Protein AF-A0A822AT21-F1 (afdb_monomer)

Radius of gyration: 22.71 Å; Cα contacts (8 Å, |Δi|>4): 54; chains: 1; bounding box: 47×57×49 Å

Nearest PDB structures (foldseek):
  4yrp-assembly1_B-2  TM=8.576E-01  e=8.631E-05  Trypanosoma cruzi strain CL Brener
  4ypf-assembly1_A-2  TM=8.521E-01  e=9.229E-05  Trypanosoma cruzi strain CL Brener
  4yrk-assembly1_A  TM=8.573E-01  e=1.206E-04  Trypanosoma cruzi strain CL Brener
  4yrl-assembly1_A-2  TM=8.551E-01  e=2.882E-04  Trypanosoma cruzi strain CL Brener
  4e51-assembly1_A  TM=8.775E-01  e=6.884E-04  Burkholderia thailandensis E264

Mean predicted aligned error: 14.07 Å

Sequence (141 aa):
LNTCLYYPKVFYRTRSRQIDDTLTKLLSSKQEESNRQSIHKNEHVTIHDKILKIPRGTRDYHPSQMKIREEVFRTIIDCFKQHGADTIDTPVFELTTLLREKYGEDAKLIYELQDRVDDDDNNEKLALRYDLTVPFARYIS

Organism: NCBI:txid392032

Structure (mmCIF, N/CA/C/O backbone):
data_AF-A0A822AT21-F1
#
_entry.id   AF-A0A822AT21-F1
#
loop_
_atom_site.group_PDB
_atom_site.id
_atom_site.type_symbol
_atom_site.label_atom_id
_atom_site.label_alt_id
_atom_site.label_comp_id
_atom_site.label_asym_id
_atom_site.label_entity_id
_atom_site.label_seq_id
_atom_site.pdbx_PDB_ins_code
_atom_site.Cartn_x
_atom_site.Cartn_y
_atom_site.Cartn_z
_atom_site.occupancy
_atom_site.B_iso_or_equiv
_atom_site.auth_seq_id
_atom_site.auth_comp_id
_atom_site.auth_asym_id
_atom_site.auth_atom_id
_atom_site.pdbx_PDB_model_num
ATOM 1 N N . LEU A 1 1 ? -18.006 15.522 1.326 1.00 32.22 1 LEU A N 1
ATOM 2 C CA . LEU A 1 1 ? -17.498 15.187 -0.025 1.00 32.22 1 LEU A CA 1
ATOM 3 C C . LEU A 1 1 ? -16.863 13.803 0.056 1.00 32.22 1 LEU A C 1
ATOM 5 O O . LEU A 1 1 ? -16.239 13.502 1.062 1.00 32.22 1 LEU A O 1
ATOM 9 N N . ASN A 1 2 ? -17.188 12.944 -0.907 1.00 31.45 2 ASN A N 1
ATOM 10 C CA . ASN A 1 2 ? -17.150 11.481 -0.818 1.00 31.45 2 ASN A CA 1
ATOM 11 C C . ASN A 1 2 ? -15.776 10.878 -0.483 1.00 31.45 2 ASN A C 1
ATOM 13 O O . ASN A 1 2 ? -14.774 11.184 -1.121 1.00 31.45 2 ASN A O 1
ATOM 17 N N . THR A 1 3 ? -15.773 9.951 0.476 1.00 34.34 3 THR A N 1
ATOM 18 C CA . THR A 1 3 ? -14.664 9.057 0.815 1.00 34.34 3 THR A CA 1
ATOM 19 C C . THR A 1 3 ? -14.393 8.087 -0.336 1.00 34.34 3 THR A C 1
ATOM 21 O O . THR A 1 3 ? -15.172 7.168 -0.584 1.00 34.34 3 THR A O 1
ATOM 24 N N . CYS A 1 4 ? -13.272 8.264 -1.034 1.00 34.19 4 CYS A N 1
ATOM 25 C CA . CYS A 1 4 ? -12.809 7.332 -2.058 1.00 34.19 4 CYS A CA 1
ATOM 26 C C . CYS A 1 4 ? -11.747 6.399 -1.461 1.00 34.19 4 CYS A C 1
ATOM 28 O O . CYS A 1 4 ? -10.552 6.577 -1.657 1.00 34.19 4 CYS A O 1
ATOM 30 N N . LEU A 1 5 ? -12.188 5.385 -0.712 1.00 36.53 5 LEU A N 1
ATOM 31 C CA . LEU A 1 5 ? -11.418 4.145 -0.615 1.00 36.53 5 LEU A CA 1
ATOM 32 C C . LEU A 1 5 ? -11.656 3.406 -1.935 1.00 36.53 5 LEU A C 1
ATOM 34 O O . LEU A 1 5 ? -12.568 2.581 -2.020 1.00 36.53 5 LEU A O 1
ATOM 38 N N . TYR A 1 6 ? -10.896 3.734 -2.982 1.00 39.84 6 TYR A N 1
ATOM 39 C CA . TYR A 1 6 ? -10.968 3.000 -4.244 1.00 39.84 6 TYR A CA 1
ATOM 40 C C . TYR A 1 6 ? -10.233 1.663 -4.097 1.00 39.84 6 TYR A C 1
ATOM 42 O O . TYR A 1 6 ? -9.178 1.420 -4.670 1.00 39.84 6 TYR A O 1
ATOM 50 N N . TYR A 1 7 ? -10.809 0.759 -3.306 1.00 41.62 7 TYR A N 1
ATOM 51 C CA . TYR A 1 7 ? -10.636 -0.655 -3.586 1.00 41.62 7 TYR A CA 1
ATOM 52 C C . TYR A 1 7 ? -11.459 -0.917 -4.845 1.00 41.62 7 TYR A C 1
ATOM 54 O O . TYR A 1 7 ? -12.675 -0.706 -4.784 1.00 41.62 7 TYR A O 1
ATOM 62 N N . PRO A 1 8 ? -10.877 -1.357 -5.975 1.00 41.78 8 PRO A N 1
ATOM 63 C CA . PRO A 1 8 ? -11.678 -1.874 -7.072 1.00 41.78 8 PRO A CA 1
ATOM 64 C C . PRO A 1 8 ? -12.430 -3.099 -6.541 1.00 41.78 8 PRO A C 1
ATOM 66 O O . PRO A 1 8 ? -11.917 -4.217 -6.507 1.00 41.78 8 PRO A O 1
ATOM 69 N N . LYS A 1 9 ? -13.646 -2.882 -6.031 1.00 44.50 9 LYS A N 1
ATOM 70 C CA . LYS A 1 9 ? -14.525 -3.952 -5.587 1.00 44.50 9 LYS A CA 1
ATOM 71 C C . LYS A 1 9 ? -15.046 -4.610 -6.851 1.00 44.50 9 LYS A C 1
ATOM 73 O O . LYS A 1 9 ? -16.014 -4.146 -7.450 1.00 44.50 9 LYS A O 1
ATOM 78 N N . VAL A 1 10 ? -14.392 -5.688 -7.269 1.00 49.38 10 VAL A N 1
ATOM 79 C CA . VAL A 1 10 ? -14.954 -6.592 -8.269 1.00 49.38 10 VAL A CA 1
ATOM 80 C C . VAL A 1 10 ? -16.131 -7.303 -7.604 1.00 49.38 10 VAL A C 1
ATOM 82 O O . VAL A 1 10 ? -15.995 -8.368 -7.006 1.00 49.38 10 VAL A O 1
ATOM 85 N N . PHE A 1 11 ? -17.300 -6.668 -7.648 1.00 48.56 11 PHE A N 1
ATOM 86 C CA . PHE A 1 11 ? -18.555 -7.286 -7.255 1.00 48.56 11 PHE A CA 1
ATOM 87 C C . PHE A 1 11 ? -18.979 -8.241 -8.364 1.00 48.56 11 PHE A C 1
ATOM 89 O O . PHE A 1 11 ? -19.682 -7.865 -9.300 1.00 48.56 11 PHE A O 1
ATOM 96 N N . TYR A 1 12 ? -18.558 -9.496 -8.267 1.00 52.56 12 TYR A N 1
ATOM 97 C CA . TYR A 1 12 ? -19.210 -10.551 -9.023 1.00 52.56 12 TYR A CA 1
ATOM 98 C C . TYR A 1 12 ? -20.457 -10.982 -8.248 1.00 52.56 12 TYR A C 1
ATOM 100 O O . TYR A 1 12 ? -20.399 -11.351 -7.075 1.00 52.56 12 TYR A O 1
ATOM 108 N N . ARG A 1 13 ? -21.622 -10.919 -8.898 1.00 44.81 13 ARG A N 1
ATOM 109 C CA . ARG A 1 13 ? -22.820 -11.605 -8.404 1.00 44.81 13 ARG A CA 1
ATOM 110 C C . ARG A 1 13 ? -22.474 -13.088 -8.304 1.00 44.81 13 ARG A C 1
ATOM 112 O O . ARG A 1 13 ? -21.920 -13.643 -9.253 1.00 44.81 13 ARG A O 1
ATOM 119 N N . THR A 1 14 ? -22.787 -13.731 -7.182 1.00 45.06 14 THR A N 1
ATOM 120 C CA . THR A 1 14 ? -22.656 -15.183 -7.033 1.00 45.06 14 THR A CA 1
ATOM 121 C C . THR A 1 14 ? -23.379 -15.859 -8.207 1.00 45.06 14 THR A C 1
ATOM 123 O O . THR A 1 14 ? -24.598 -15.759 -8.316 1.00 45.06 14 THR A O 1
ATOM 126 N N . ARG A 1 15 ? -22.575 -16.421 -9.123 1.00 46.75 15 ARG A N 1
ATOM 127 C CA . ARG A 1 15 ? -22.867 -17.246 -10.312 1.00 46.75 15 ARG A CA 1
ATOM 128 C C . ARG A 1 15 ? -24.282 -17.173 -10.912 1.00 46.75 15 ARG A C 1
ATOM 130 O O . ARG A 1 15 ? -25.228 -17.755 -10.390 1.00 46.75 1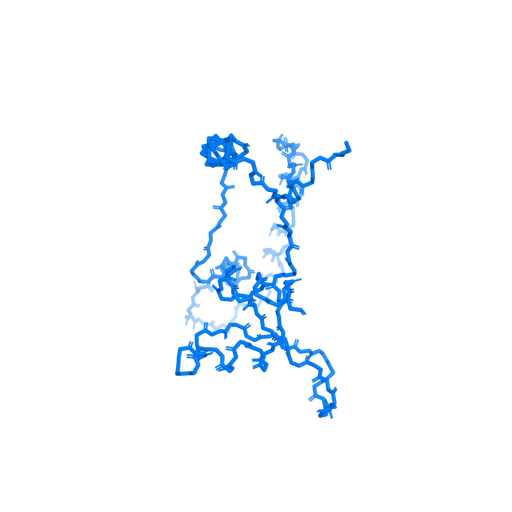5 ARG A O 1
ATOM 137 N N . SER A 1 16 ? -24.389 -16.605 -12.117 1.00 50.50 16 SER A N 1
ATOM 138 C CA . SER A 1 16 ? -25.428 -17.022 -13.073 1.00 50.50 16 SER A CA 1
ATOM 139 C C . SER A 1 16 ? -25.021 -18.372 -13.680 1.00 50.50 16 SER A C 1
ATOM 141 O O . SER A 1 16 ? -23.903 -18.473 -14.186 1.00 50.50 16 SER A O 1
ATOM 143 N N . ARG A 1 17 ? -25.911 -19.382 -13.665 1.00 54.78 17 ARG A N 1
ATOM 144 C CA . ARG A 1 17 ? -25.695 -20.725 -14.268 1.00 54.78 17 ARG A CA 1
ATOM 145 C C . ARG A 1 17 ? -25.127 -20.660 -15.693 1.00 54.78 17 ARG A C 1
ATOM 147 O O . ARG A 1 17 ? -24.295 -21.472 -16.067 1.00 54.78 17 ARG A O 1
ATOM 154 N N . GLN A 1 18 ? -25.507 -19.627 -16.442 1.00 55.78 18 GLN A N 1
ATOM 155 C CA . GLN A 1 18 ? -25.061 -19.399 -17.816 1.00 55.78 18 GLN A CA 1
ATOM 156 C C . GLN A 1 18 ? -23.543 -19.244 -17.978 1.00 55.78 18 GLN A C 1
ATOM 158 O O . GLN A 1 18 ? -23.028 -19.606 -19.034 1.00 55.78 18 GLN A O 1
ATOM 163 N N . ILE A 1 19 ? -22.830 -18.713 -16.973 1.00 59.25 19 ILE A N 1
ATOM 164 C CA . ILE A 1 19 ? -21.369 -18.515 -17.036 1.00 59.25 19 ILE A CA 1
ATOM 165 C C . ILE A 1 19 ? -20.641 -19.849 -16.860 1.00 59.25 19 ILE A C 1
ATOM 167 O O . ILE A 1 19 ? -19.652 -20.098 -17.545 1.00 59.25 19 ILE A O 1
ATOM 171 N N . ASP A 1 20 ? -21.153 -20.722 -15.988 1.00 57.78 20 ASP A N 1
ATOM 172 C CA . ASP A 1 20 ? -20.607 -22.069 -15.824 1.00 57.78 20 ASP A CA 1
ATOM 173 C C . ASP A 1 20 ? -20.810 -22.872 -17.117 1.00 57.78 20 ASP A C 1
ATOM 175 O O . ASP A 1 20 ? -19.855 -23.453 -17.615 1.00 57.78 20 ASP A O 1
ATOM 179 N N . ASP A 1 21 ? -21.983 -22.778 -17.753 1.00 59.28 21 ASP A N 1
ATOM 180 C CA . ASP A 1 21 ? -22.257 -23.464 -19.024 1.00 59.28 21 ASP A CA 1
ATOM 181 C C . ASP A 1 21 ? -21.380 -22.959 -20.183 1.00 59.28 21 ASP A C 1
ATOM 183 O O . ASP A 1 21 ? -20.956 -23.743 -21.035 1.00 59.28 21 ASP A O 1
ATOM 187 N N . THR A 1 22 ? -21.079 -21.653 -20.231 1.00 64.88 22 THR A N 1
ATOM 188 C CA . THR A 1 22 ? -20.174 -21.088 -21.250 1.00 64.88 22 THR A CA 1
ATOM 189 C C . THR A 1 22 ? -18.718 -21.436 -20.981 1.00 64.88 22 THR A C 1
ATOM 191 O O . THR A 1 22 ? -18.015 -21.788 -21.924 1.00 64.88 22 THR A O 1
ATOM 194 N N . LEU A 1 23 ? -18.263 -21.401 -19.725 1.00 64.75 23 LEU A N 1
ATOM 195 C CA . LEU A 1 23 ? -16.922 -21.861 -19.356 1.00 64.75 23 LEU A CA 1
ATOM 196 C C . LEU A 1 23 ? -16.756 -23.351 -19.653 1.00 64.75 23 LEU A C 1
ATOM 198 O O . LEU A 1 23 ? -15.753 -23.736 -20.247 1.00 64.75 23 LEU A O 1
ATOM 202 N N . THR A 1 24 ? -17.751 -24.178 -19.329 1.00 68.12 24 THR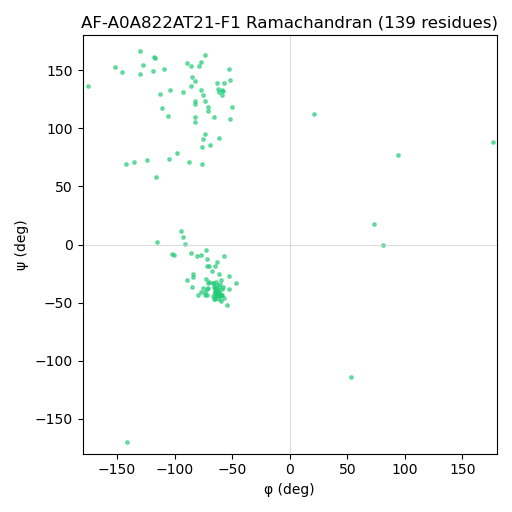 A N 1
ATOM 203 C CA . THR A 1 24 ? -17.753 -25.604 -19.664 1.00 68.12 24 THR A CA 1
ATOM 204 C C . THR A 1 24 ? -17.717 -25.808 -21.178 1.00 68.12 24 THR A C 1
ATOM 206 O O . THR A 1 24 ? -16.882 -26.571 -21.649 1.00 68.12 24 THR A O 1
ATOM 209 N N . LYS A 1 25 ? -18.510 -25.065 -21.965 1.00 75.19 25 LYS A N 1
ATOM 210 C CA . LYS A 1 25 ? -18.452 -25.118 -23.439 1.00 75.19 25 LYS A CA 1
ATOM 211 C C . LYS A 1 25 ? -17.092 -24.711 -24.008 1.00 75.19 25 LYS A C 1
ATOM 213 O O . LYS A 1 25 ? -16.606 -25.378 -24.915 1.00 75.19 25 LYS A O 1
ATOM 218 N N . LEU A 1 26 ? -16.484 -23.647 -23.481 1.00 69.00 26 LEU A N 1
ATOM 219 C CA . LEU A 1 26 ? -15.175 -23.147 -23.920 1.00 69.00 26 LEU A CA 1
ATOM 220 C C . LEU A 1 26 ? -14.028 -24.094 -23.535 1.00 69.00 26 LEU A C 1
ATOM 222 O O . LEU A 1 26 ? -13.035 -24.192 -24.255 1.00 69.00 26 LEU A O 1
ATOM 226 N N . LEU A 1 27 ? -14.154 -24.794 -22.405 1.00 69.88 27 LEU A N 1
ATOM 227 C CA . LEU A 1 27 ? -13.215 -25.834 -21.986 1.00 69.88 27 LEU A CA 1
ATOM 228 C C . LEU A 1 27 ? -13.362 -27.089 -22.858 1.00 69.88 27 LEU A C 1
ATOM 230 O O . LEU A 1 27 ? -12.353 -27.615 -23.324 1.00 69.88 27 LEU A O 1
ATOM 234 N N . SER A 1 28 ? -14.596 -27.513 -23.156 1.00 69.25 28 SER A N 1
ATOM 235 C CA . SER A 1 28 ? -14.867 -28.653 -24.041 1.00 69.25 28 SER A CA 1
ATOM 236 C C . SER A 1 28 ? -14.406 -28.404 -25.481 1.00 69.25 28 SER A C 1
ATOM 238 O O . SER A 1 28 ? -13.783 -29.281 -26.072 1.00 69.25 28 SER A O 1
ATOM 240 N N . SER A 1 29 ? -14.609 -27.199 -26.031 1.00 64.50 29 SER A N 1
ATOM 241 C CA . SER A 1 29 ? -14.152 -26.866 -27.390 1.00 64.50 29 SER A CA 1
ATOM 242 C C . SER A 1 29 ? -12.623 -26.835 -27.515 1.00 64.50 29 SER A C 1
ATOM 244 O O . SER A 1 29 ? -12.079 -27.220 -28.546 1.00 64.50 29 SER A O 1
ATOM 246 N N . LYS A 1 30 ? -11.905 -26.438 -26.454 1.00 64.88 30 LYS A N 1
ATOM 247 C CA . LYS A 1 30 ? -10.430 -26.490 -26.415 1.00 64.88 30 LYS A CA 1
ATOM 248 C C . LYS A 1 30 ? -9.885 -27.915 -26.277 1.00 64.88 30 LYS A C 1
ATOM 250 O O . LYS A 1 30 ? -8.800 -28.209 -26.778 1.00 64.88 30 LYS A O 1
ATOM 255 N N . GLN A 1 31 ? -10.634 -28.806 -25.626 1.00 58.16 31 GLN A N 1
ATOM 256 C CA . GLN A 1 31 ? -10.282 -30.222 -25.486 1.00 58.16 31 GLN A CA 1
ATOM 257 C C . GLN A 1 31 ? -10.292 -30.956 -26.838 1.00 58.16 31 GLN A C 1
ATOM 259 O O . GLN A 1 31 ? -9.424 -31.790 -27.093 1.00 58.16 31 GLN A O 1
ATOM 264 N N . GLU A 1 32 ? -11.221 -30.602 -27.730 1.00 55.38 32 GLU A N 1
ATOM 265 C CA . GLU A 1 32 ? -11.299 -31.161 -29.087 1.00 55.38 32 GLU A CA 1
ATOM 266 C C . GLU A 1 32 ? -10.158 -30.677 -29.999 1.00 55.38 32 GLU A C 1
ATOM 268 O O . GLU A 1 32 ? -9.658 -31.442 -30.826 1.00 55.38 32 GLU A O 1
ATOM 273 N N . GLU A 1 33 ? -9.687 -29.438 -29.825 1.00 54.69 33 GLU A N 1
ATOM 274 C CA . GLU A 1 33 ? -8.527 -28.909 -30.556 1.00 54.69 33 GLU A CA 1
ATOM 275 C C . GLU A 1 33 ? -7.205 -29.527 -30.086 1.00 54.69 33 GLU A C 1
ATOM 277 O O . GLU A 1 33 ? -6.354 -29.858 -30.914 1.00 54.69 33 GLU A O 1
ATOM 282 N N . SER A 1 34 ? -7.058 -29.766 -28.778 1.00 42.25 34 SER A N 1
ATOM 283 C CA . SER A 1 34 ? -5.858 -30.390 -28.205 1.00 42.25 34 SER A CA 1
ATOM 284 C C . SER A 1 34 ? -5.681 -31.858 -28.618 1.00 42.25 34 SER A C 1
ATOM 286 O O . SER A 1 34 ? -4.559 -32.363 -28.603 1.00 42.25 34 SER A O 1
ATOM 288 N N . ASN A 1 35 ? -6.753 -32.552 -29.016 1.00 47.59 35 ASN A N 1
ATOM 289 C CA . ASN A 1 35 ? -6.703 -33.969 -29.395 1.00 47.59 35 ASN A CA 1
ATOM 290 C C . ASN A 1 35 ? -6.113 -34.231 -30.795 1.00 47.59 35 ASN A C 1
ATOM 292 O O . ASN A 1 35 ? -5.850 -35.384 -31.134 1.00 47.59 35 ASN A O 1
ATOM 296 N N . ARG A 1 36 ? -5.872 -33.191 -31.612 1.00 47.09 36 ARG A N 1
ATOM 297 C CA . ARG A 1 36 ? -5.261 -33.327 -32.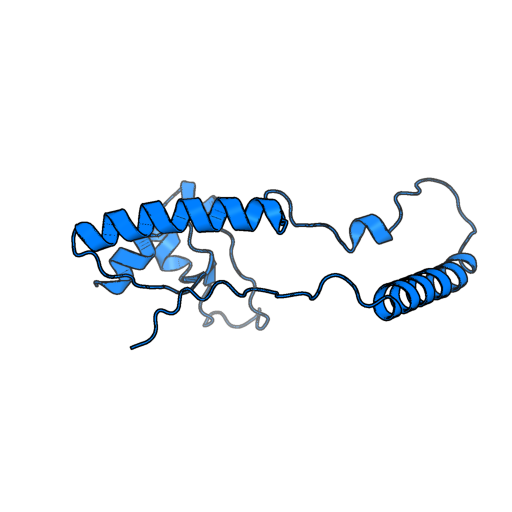952 1.00 47.09 36 ARG A CA 1
ATOM 298 C C . ARG A 1 36 ? -3.727 -33.345 -32.959 1.00 47.09 36 ARG A C 1
ATOM 300 O O . ARG A 1 36 ? -3.139 -33.610 -34.003 1.00 47.09 36 ARG A O 1
ATOM 307 N N . GLN A 1 37 ? -3.068 -33.088 -31.829 1.00 51.22 37 GLN A N 1
ATOM 308 C CA . GLN A 1 37 ? -1.605 -33.011 -31.726 1.00 51.22 37 GLN A CA 1
ATOM 309 C C . GLN A 1 37 ? -1.085 -33.983 -30.664 1.00 51.22 37 GLN A C 1
ATOM 311 O O . GLN A 1 37 ? -0.675 -33.591 -29.577 1.00 51.22 37 GLN A O 1
ATOM 316 N N . SER A 1 38 ? -1.117 -35.280 -30.961 1.00 42.28 38 SER A N 1
ATOM 317 C CA . SER A 1 38 ? -0.681 -36.322 -30.026 1.00 42.28 38 SER A CA 1
ATOM 318 C C . SER A 1 38 ? 0.187 -37.386 -30.703 1.00 42.28 38 SER A C 1
ATOM 320 O O . SER A 1 38 ? -0.218 -38.533 -30.841 1.00 42.28 38 SER A O 1
ATOM 322 N N . ILE A 1 39 ? 1.426 -37.033 -31.081 1.00 45.41 39 ILE A N 1
ATOM 323 C CA . ILE A 1 39 ? 2.498 -38.022 -31.330 1.00 45.41 39 ILE A CA 1
ATOM 324 C C . ILE A 1 39 ? 3.866 -37.507 -30.827 1.00 45.41 39 ILE A C 1
ATOM 326 O O . ILE A 1 39 ? 4.749 -37.219 -31.621 1.00 45.41 39 ILE A O 1
ATOM 330 N N . HIS A 1 40 ? 4.065 -37.395 -29.507 1.00 41.16 40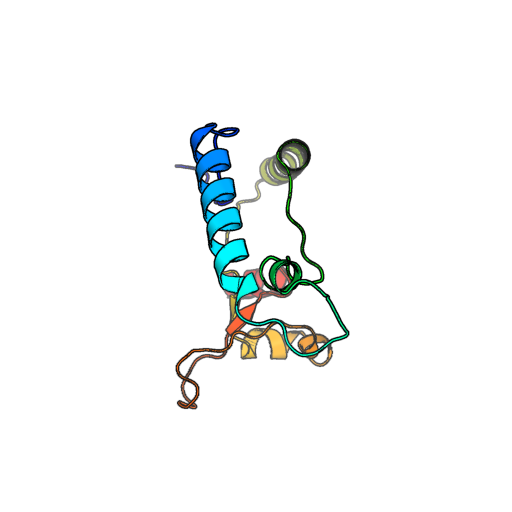 HIS A N 1
ATOM 331 C CA . HIS A 1 40 ? 5.289 -37.832 -28.799 1.00 41.16 40 HIS A CA 1
ATOM 332 C C . HIS A 1 40 ? 5.125 -37.655 -27.280 1.00 41.16 40 HIS A C 1
ATOM 334 O O . HIS A 1 40 ? 4.550 -36.680 -26.808 1.00 41.16 40 HIS A O 1
ATOM 340 N N . LYS A 1 41 ? 5.564 -38.661 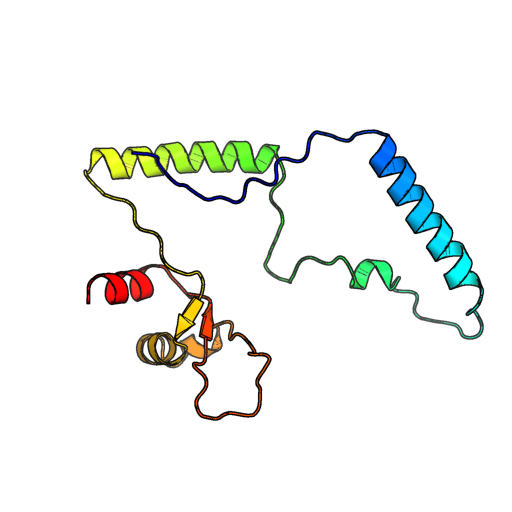-26.521 1.00 43.50 41 LYS A N 1
ATOM 341 C CA . LYS A 1 41 ? 5.292 -38.850 -25.089 1.00 43.50 41 LYS A CA 1
ATOM 342 C C . LYS A 1 41 ? 6.274 -38.091 -24.175 1.00 43.50 41 LYS A C 1
ATOM 344 O O . LYS A 1 41 ? 7.450 -37.991 -24.499 1.00 43.50 41 LYS A O 1
ATOM 349 N N . ASN A 1 42 ? 5.763 -37.785 -22.973 1.00 41.00 42 ASN A N 1
ATOM 350 C CA . ASN A 1 42 ? 6.438 -37.599 -21.672 1.00 41.00 42 ASN A CA 1
ATOM 351 C C . ASN A 1 42 ? 6.857 -36.180 -21.235 1.00 41.00 42 ASN A C 1
ATOM 353 O O . ASN A 1 42 ? 8.033 -35.857 -21.229 1.00 41.00 42 ASN A O 1
ATOM 357 N N . GLU A 1 43 ? 5.871 -35.397 -20.774 1.00 44.12 43 GLU A N 1
ATOM 358 C CA . GLU A 1 43 ? 5.835 -34.661 -19.486 1.00 44.12 43 GLU A CA 1
ATOM 359 C C . GLU A 1 43 ? 4.528 -33.845 -19.455 1.00 44.12 43 GLU A C 1
ATOM 361 O O . GLU A 1 43 ? 4.457 -32.714 -19.930 1.00 44.12 43 GLU A O 1
ATOM 366 N N . HIS A 1 44 ? 3.431 -34.435 -18.970 1.00 45.81 44 HIS A N 1
ATOM 367 C CA . HIS A 1 44 ? 2.121 -33.776 -19.012 1.00 45.81 44 HIS A CA 1
ATOM 368 C C . HIS A 1 44 ? 1.897 -32.896 -17.774 1.00 45.81 44 HIS A C 1
ATOM 370 O O . HIS A 1 44 ? 1.088 -33.213 -16.905 1.00 45.81 44 HIS A O 1
ATOM 376 N N . VAL A 1 45 ? 2.617 -31.774 -17.698 1.00 50.62 45 VAL A N 1
ATOM 377 C CA . VAL A 1 45 ? 2.127 -30.606 -16.956 1.00 50.62 45 VAL A CA 1
ATOM 378 C C . VAL A 1 45 ? 1.185 -29.873 -17.905 1.00 50.62 45 VAL A C 1
ATOM 380 O O . VAL A 1 45 ? 1.622 -29.265 -18.882 1.00 50.62 45 VAL A O 1
ATOM 383 N N . THR A 1 46 ? -0.116 -29.986 -17.656 1.00 48.62 46 THR A N 1
ATOM 384 C CA . THR A 1 46 ? -1.182 -29.362 -18.444 1.00 48.62 46 THR A CA 1
ATOM 385 C C . THR A 1 46 ? -0.895 -27.874 -18.642 1.00 48.62 46 THR A C 1
ATOM 387 O O . THR A 1 46 ? -0.848 -27.107 -17.684 1.00 48.62 46 THR A O 1
ATOM 390 N N . ILE A 1 47 ? -0.731 -27.435 -19.895 1.00 56.75 47 ILE A N 1
ATOM 391 C CA . ILE A 1 47 ? -0.451 -26.033 -20.270 1.00 56.75 47 ILE A CA 1
ATOM 392 C C . ILE A 1 47 ? -1.482 -25.061 -19.655 1.00 56.75 47 ILE A C 1
ATOM 394 O O . ILE A 1 47 ? -1.154 -23.919 -19.338 1.00 56.75 47 ILE A O 1
ATOM 398 N N . HIS A 1 48 ? -2.704 -25.536 -19.393 1.00 53.53 48 HIS A N 1
ATOM 399 C CA . HIS A 1 48 ? -3.758 -24.796 -18.698 1.00 53.53 48 HIS A CA 1
ATOM 400 C C . HIS A 1 48 ? -3.384 -24.336 -17.280 1.00 53.53 48 HIS A C 1
ATOM 402 O O . HIS A 1 48 ? -3.683 -23.193 -16.932 1.00 53.53 48 HIS A O 1
ATOM 408 N N . ASP A 1 49 ? -2.659 -25.148 -16.505 1.00 52.69 49 ASP A N 1
ATOM 409 C CA . ASP A 1 49 ? -2.201 -24.781 -15.153 1.00 52.69 49 ASP A CA 1
ATOM 410 C C . ASP A 1 49 ? -1.107 -23.705 -15.181 1.00 52.69 49 ASP A C 1
ATOM 412 O O . ASP A 1 49 ? -0.849 -23.019 -14.190 1.00 52.69 49 ASP A O 1
ATOM 416 N N . LYS A 1 50 ? -0.456 -23.533 -16.336 1.00 57.91 50 LYS A N 1
ATOM 417 C CA . LYS A 1 50 ? 0.582 -22.523 -16.551 1.00 57.91 50 LYS A CA 1
ATOM 418 C C . LYS A 1 50 ? 0.007 -21.150 -16.918 1.00 57.91 50 LYS A C 1
ATOM 420 O O . LYS A 1 50 ? 0.672 -20.151 -16.666 1.00 57.91 50 LYS A O 1
ATOM 425 N N . ILE A 1 51 ? -1.196 -21.095 -17.498 1.00 72.94 51 ILE A N 1
ATOM 426 C CA . ILE A 1 51 ? -1.780 -19.867 -18.072 1.00 72.94 51 ILE A CA 1
ATOM 427 C C . ILE A 1 51 ? -2.588 -19.063 -17.040 1.00 72.94 51 ILE A C 1
ATOM 429 O O . ILE A 1 51 ? -2.628 -17.839 -17.119 1.00 72.94 51 ILE A O 1
ATOM 433 N N . LEU A 1 52 ? -3.201 -19.719 -16.051 1.00 79.81 52 LEU A N 1
ATOM 434 C CA . LEU A 1 52 ? -4.042 -19.069 -15.036 1.00 79.81 52 LEU A CA 1
ATOM 435 C C . LEU A 1 52 ? -3.438 -19.225 -13.641 1.00 79.81 52 LEU A C 1
ATOM 437 O O . LEU A 1 52 ? -4.047 -19.786 -12.732 1.00 79.81 52 LEU A O 1
ATOM 441 N N . LYS A 1 53 ? -2.202 -18.746 -13.485 1.00 87.00 53 LYS A N 1
ATOM 442 C CA . LYS A 1 53 ? -1.476 -18.808 -12.219 1.00 87.00 53 LYS A CA 1
ATOM 443 C C . LYS A 1 53 ? -1.271 -17.415 -11.641 1.00 87.00 53 LYS A C 1
ATOM 445 O O . LYS A 1 53 ? -0.741 -16.528 -12.302 1.00 87.00 53 LYS A O 1
ATOM 450 N N . ILE A 1 54 ? -1.635 -17.265 -10.372 1.00 88.38 54 ILE A N 1
ATOM 451 C CA . ILE A 1 54 ? -1.360 -16.065 -9.583 1.00 88.38 54 ILE A CA 1
ATOM 452 C C . ILE A 1 54 ? 0.169 -15.890 -9.456 1.00 88.38 54 ILE A C 1
ATOM 454 O O . ILE A 1 54 ? 0.865 -16.877 -9.169 1.00 88.38 54 ILE A O 1
ATOM 458 N N . PRO A 1 55 ? 0.722 -14.677 -9.662 1.00 90.56 55 PRO A N 1
ATOM 459 C CA . PRO A 1 55 ? 2.148 -14.423 -9.488 1.00 90.56 55 PRO A CA 1
ATOM 460 C C . PRO A 1 55 ? 2.653 -14.893 -8.120 1.00 90.56 55 PRO A C 1
ATOM 462 O O . PRO A 1 55 ? 1.973 -14.756 -7.099 1.00 90.56 55 PRO A O 1
ATOM 465 N N . ARG A 1 56 ? 3.863 -15.461 -8.085 1.00 91.38 56 ARG A N 1
ATOM 466 C CA . ARG A 1 56 ? 4.456 -15.955 -6.832 1.00 91.38 56 ARG A CA 1
ATOM 467 C C . ARG A 1 56 ? 4.532 -14.832 -5.797 1.00 91.38 56 ARG A C 1
ATOM 469 O O . ARG A 1 56 ? 4.876 -13.708 -6.132 1.00 91.38 56 ARG A O 1
ATOM 476 N N . GLY A 1 57 ? 4.217 -15.162 -4.545 1.00 91.44 57 GLY A N 1
ATOM 477 C CA . GLY A 1 57 ? 4.174 -14.188 -3.451 1.00 91.44 57 GLY A CA 1
ATOM 478 C C . GLY A 1 57 ? 2.885 -13.362 -3.383 1.00 91.44 57 GLY A C 1
ATOM 479 O O . GLY A 1 57 ? 2.737 -12.567 -2.461 1.00 91.44 57 GLY A O 1
ATOM 480 N N . THR A 1 58 ? 1.932 -13.571 -4.298 1.00 94.00 58 THR A N 1
ATOM 481 C CA . THR A 1 58 ? 0.618 -12.908 -4.281 1.00 94.00 58 THR A CA 1
ATOM 482 C C . THR A 1 58 ? -0.513 -13.927 -4.100 1.00 94.00 58 THR A C 1
ATOM 484 O O . THR A 1 58 ? -0.314 -15.131 -4.278 1.00 94.00 58 THR A O 1
ATOM 487 N N . ARG A 1 59 ? -1.693 -13.465 -3.672 1.00 93.94 59 ARG A N 1
ATOM 488 C CA . ARG A 1 59 ? -2.886 -14.303 -3.472 1.00 93.94 59 ARG A CA 1
ATOM 489 C C . ARG A 1 59 ? -4.165 -13.498 -3.673 1.00 93.94 59 ARG A C 1
ATOM 491 O O . ARG A 1 59 ? -4.189 -12.306 -3.364 1.00 93.94 59 ARG A O 1
ATOM 498 N N . ASP A 1 60 ? -5.230 -14.182 -4.065 1.00 93.31 60 ASP A N 1
ATOM 499 C CA . ASP A 1 60 ? -6.577 -13.619 -4.065 1.00 93.31 60 ASP A CA 1
ATOM 500 C C . ASP A 1 60 ? -7.185 -13.630 -2.654 1.00 93.31 60 ASP A C 1
ATOM 502 O O . ASP A 1 60 ? -6.838 -14.459 -1.808 1.00 93.31 60 ASP A O 1
ATOM 506 N N . TYR A 1 61 ? -8.118 -12.709 -2.405 1.00 89.12 61 TYR A N 1
ATOM 507 C CA . TYR A 1 61 ? -8.916 -12.666 -1.180 1.00 89.12 61 TYR A CA 1
ATOM 508 C C . TYR A 1 61 ? -10.372 -13.023 -1.493 1.00 89.12 61 TYR A C 1
ATOM 510 O O . TYR A 1 61 ? -11.062 -12.311 -2.222 1.00 89.12 61 TYR A O 1
ATOM 518 N N . HIS A 1 62 ? -10.864 -14.116 -0.910 1.00 87.94 62 HIS A N 1
ATOM 519 C CA . HIS A 1 62 ? -12.254 -14.552 -1.064 1.00 87.94 62 HIS A CA 1
ATOM 520 C C . HIS A 1 62 ? -13.231 -13.668 -0.268 1.00 87.94 62 HIS A C 1
ATOM 522 O O . HIS A 1 62 ? -12.813 -12.995 0.677 1.00 87.94 62 HIS A O 1
ATOM 528 N N . PRO A 1 63 ? -14.548 -13.698 -0.565 1.00 90.56 63 PRO A N 1
ATOM 529 C CA . PRO A 1 63 ? -15.530 -12.840 0.104 1.00 90.56 63 PRO A CA 1
ATOM 530 C C . PRO A 1 63 ? -15.505 -12.915 1.639 1.00 90.56 63 PRO A C 1
ATOM 532 O O . PRO A 1 63 ? -15.611 -11.890 2.310 1.00 90.56 63 PRO A O 1
ATOM 535 N N . SER A 1 64 ? -15.300 -14.105 2.212 1.00 91.56 64 SER A N 1
ATOM 536 C CA . SER A 1 64 ? -15.167 -14.285 3.664 1.00 91.56 64 SER A CA 1
ATOM 537 C C . SER A 1 64 ? -13.922 -13.597 4.235 1.00 91.56 64 SER A C 1
ATOM 539 O O . SER A 1 64 ? -14.001 -12.954 5.279 1.00 91.56 64 SER A O 1
ATOM 541 N N . GLN A 1 65 ? -12.787 -13.673 3.534 1.00 92.88 65 GLN A N 1
ATOM 542 C CA . GLN A 1 65 ? -11.540 -13.010 3.926 1.00 92.88 65 GLN A CA 1
ATOM 543 C C . GLN A 1 65 ? -11.635 -11.491 3.753 1.00 92.88 65 GLN A C 1
ATOM 545 O O . GLN A 1 65 ? -11.133 -10.746 4.592 1.00 92.88 65 GLN A O 1
ATOM 550 N N . MET A 1 66 ? -12.310 -11.029 2.697 1.00 92.88 66 MET A N 1
ATOM 551 C CA . MET A 1 66 ? -12.563 -9.607 2.467 1.00 92.88 66 MET A CA 1
ATOM 552 C C . MET A 1 66 ? -13.437 -9.002 3.560 1.00 92.88 66 MET A C 1
ATOM 554 O O . MET A 1 66 ? -13.109 -7.924 4.041 1.00 92.88 66 MET A O 1
ATOM 558 N N . LYS A 1 67 ? -14.475 -9.710 4.025 1.00 91.44 67 LYS A N 1
ATOM 559 C CA . LYS A 1 67 ? -15.310 -9.248 5.144 1.00 91.44 67 LYS A CA 1
ATOM 560 C C . LYS A 1 67 ? -14.482 -8.989 6.407 1.00 91.44 67 LYS A C 1
ATOM 562 O O . LYS A 1 67 ? -14.626 -7.944 7.033 1.00 91.44 67 LYS A O 1
ATOM 567 N N . ILE A 1 68 ? -13.586 -9.917 6.748 1.00 96.06 68 ILE A N 1
ATOM 568 C CA . ILE A 1 68 ? -12.680 -9.772 7.898 1.00 96.06 68 ILE A CA 1
ATOM 569 C C . ILE A 1 68 ? -11.714 -8.601 7.672 1.00 96.06 68 ILE A C 1
ATOM 571 O O . ILE A 1 68 ? -11.516 -7.773 8.557 1.00 96.06 68 ILE A O 1
ATOM 575 N N . ARG A 1 69 ? -11.131 -8.496 6.472 1.00 94.69 69 ARG A N 1
ATOM 576 C CA . ARG A 1 69 ? -10.209 -7.410 6.108 1.00 94.69 69 ARG A CA 1
ATOM 577 C C . ARG A 1 69 ? -10.868 -6.032 6.218 1.00 94.69 69 ARG A C 1
ATOM 579 O O . ARG A 1 69 ? -10.250 -5.111 6.740 1.00 94.69 69 ARG A O 1
ATOM 586 N N . GLU A 1 70 ? -12.104 -5.889 5.743 1.00 95.44 70 GLU A N 1
ATOM 587 C CA . GLU A 1 70 ? -12.873 -4.642 5.832 1.00 95.44 70 GLU A CA 1
ATOM 588 C C . GLU A 1 70 ? -13.158 -4.251 7.287 1.00 95.44 70 GLU A C 1
ATOM 590 O O . GLU A 1 70 ? -13.024 -3.082 7.644 1.00 95.44 70 GLU A O 1
ATOM 595 N N . GLU A 1 71 ? -13.490 -5.219 8.144 1.00 96.88 71 GLU A N 1
ATOM 596 C CA . GLU A 1 71 ? -13.698 -4.980 9.573 1.00 96.88 71 GLU A CA 1
ATOM 597 C C . GLU A 1 71 ? -12.418 -4.523 10.285 1.00 96.88 71 GLU A C 1
A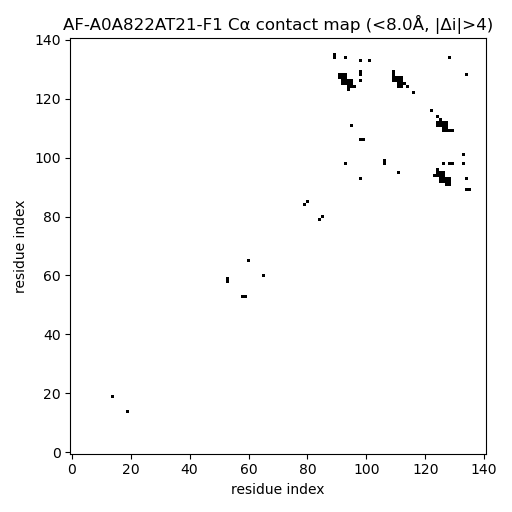TOM 599 O O . GLU A 1 71 ? -12.451 -3.552 11.040 1.00 96.88 71 GLU A O 1
ATOM 604 N N . VAL A 1 72 ? -11.281 -5.162 9.994 1.00 97.81 72 VAL A N 1
ATOM 605 C CA . VAL A 1 72 ? -9.974 -4.750 10.527 1.00 97.81 72 VAL A CA 1
ATOM 606 C C . VAL A 1 72 ? -9.625 -3.331 10.076 1.00 97.81 72 VAL A C 1
ATOM 608 O O . VAL A 1 72 ? -9.240 -2.501 10.900 1.00 97.81 72 VAL A O 1
ATOM 611 N N . PHE A 1 73 ? -9.795 -3.020 8.787 1.00 96.50 73 PHE A N 1
ATOM 612 C CA . PHE A 1 73 ? -9.503 -1.680 8.285 1.00 96.50 73 PHE A CA 1
ATOM 613 C C . PHE A 1 73 ? -10.408 -0.610 8.870 1.00 96.50 73 PHE A C 1
ATOM 615 O O . PHE A 1 73 ? -9.909 0.471 9.162 1.00 96.50 73 PHE A O 1
ATOM 622 N N . ARG A 1 74 ? -11.697 -0.895 9.079 1.00 96.88 74 ARG A N 1
ATOM 623 C CA . ARG A 1 74 ? -12.608 0.044 9.742 1.00 96.88 74 ARG A CA 1
ATOM 624 C C . ARG A 1 74 ? -12.046 0.469 11.098 1.00 96.88 74 ARG A C 1
ATOM 626 O O . ARG A 1 74 ? -11.866 1.658 11.320 1.00 96.88 74 ARG A O 1
ATOM 633 N N . THR A 1 75 ? -11.674 -0.491 11.943 1.00 98.19 75 THR A N 1
ATOM 634 C CA . THR A 1 75 ? -11.112 -0.211 13.274 1.00 98.19 75 THR A CA 1
ATOM 635 C C . THR A 1 75 ? -9.830 0.626 13.206 1.00 98.19 75 THR A C 1
ATOM 637 O O . THR A 1 75 ? -9.675 1.581 13.965 1.00 98.19 75 THR A O 1
ATOM 640 N N . ILE A 1 76 ? -8.917 0.305 12.283 1.00 97.88 76 ILE A N 1
ATOM 641 C CA . ILE A 1 76 ? -7.659 1.050 12.103 1.00 97.88 76 ILE A CA 1
ATOM 642 C C . ILE A 1 76 ? -7.932 2.487 11.631 1.00 97.88 76 ILE A C 1
ATOM 644 O O . ILE A 1 76 ? -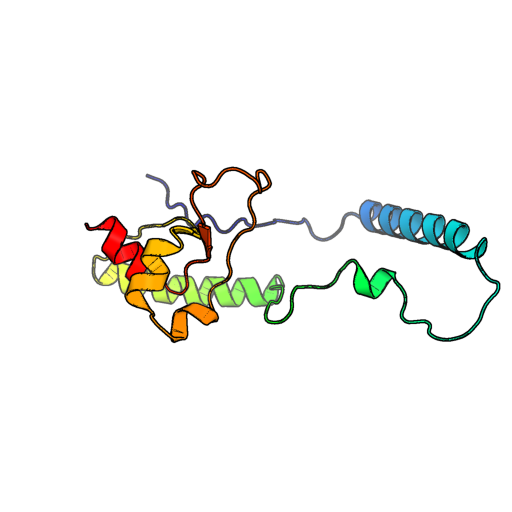7.376 3.438 12.176 1.00 97.88 76 ILE A O 1
ATOM 648 N N . ILE A 1 77 ? -8.806 2.653 10.635 1.00 97.00 77 ILE A N 1
ATOM 649 C CA . ILE A 1 77 ? -9.168 3.960 10.073 1.00 97.00 77 ILE A CA 1
ATOM 650 C C . ILE A 1 77 ? -9.867 4.824 11.124 1.00 97.00 77 ILE A C 1
ATOM 652 O O . ILE A 1 77 ? -9.571 6.013 11.227 1.00 97.00 77 ILE A O 1
ATOM 656 N N . ASP A 1 78 ? -10.771 4.245 11.914 1.00 97.75 78 ASP A N 1
ATOM 657 C CA . ASP A 1 78 ? -11.482 4.966 12.968 1.00 97.75 78 ASP A CA 1
ATOM 658 C C . ASP A 1 78 ? -10.507 5.482 14.035 1.00 97.75 78 ASP A C 1
ATOM 660 O O . ASP A 1 78 ? -10.622 6.631 14.458 1.00 97.75 78 ASP A O 1
ATOM 664 N N . CYS A 1 79 ? -9.492 4.689 14.396 1.00 98.50 79 CYS A N 1
ATOM 665 C CA . CYS A 1 79 ? -8.415 5.131 15.282 1.00 98.50 79 CYS A CA 1
ATOM 666 C C . CYS A 1 79 ? -7.661 6.342 14.704 1.00 98.50 79 CYS A C 1
ATOM 668 O O . CYS A 1 79 ? -7.511 7.351 15.391 1.00 98.50 79 CYS A O 1
ATOM 670 N N . PHE A 1 80 ? -7.241 6.303 13.434 1.00 98.19 80 PHE A N 1
ATOM 671 C CA . PHE A 1 80 ? -6.553 7.440 12.805 1.00 98.19 80 PHE A CA 1
ATOM 672 C C . PHE A 1 80 ? -7.421 8.704 12.754 1.00 98.19 80 PHE A C 1
ATOM 674 O O . PHE A 1 80 ? -6.951 9.792 13.086 1.00 98.19 80 PHE A O 1
ATOM 681 N N . LYS A 1 81 ? -8.708 8.562 12.421 1.00 97.25 81 LYS A N 1
ATOM 682 C CA . LYS A 1 81 ? -9.656 9.686 12.392 1.00 97.25 81 LYS A CA 1
ATOM 683 C C . LYS A 1 81 ? -9.877 10.311 13.765 1.00 97.25 81 LYS A C 1
ATOM 685 O O . LYS A 1 81 ? -9.971 11.529 13.862 1.00 97.25 81 LYS A O 1
ATOM 690 N N . GLN A 1 82 ? -9.933 9.503 14.825 1.00 98.25 82 GLN A N 1
ATOM 691 C CA . GLN A 1 82 ? -10.037 10.006 16.201 1.00 98.25 82 GLN A CA 1
ATOM 692 C C . GLN A 1 82 ? -8.835 10.874 16.602 1.00 98.25 82 GLN A C 1
ATOM 694 O O . GLN A 1 82 ? -8.981 11.752 17.447 1.00 98.25 82 GLN A O 1
ATOM 699 N N . HIS A 1 83 ? -7.679 10.676 15.963 1.00 98.44 83 HIS A N 1
ATOM 700 C CA . HIS A 1 83 ? -6.474 11.483 16.160 1.00 98.44 83 HIS A CA 1
ATOM 701 C C . HIS A 1 83 ? -6.331 12.625 15.135 1.00 98.44 83 HIS A C 1
ATOM 703 O O . HIS A 1 83 ? -5.271 13.239 15.051 1.00 98.44 83 HIS A O 1
ATOM 709 N N . GLY A 1 84 ? -7.378 12.925 14.355 1.00 98.00 84 GLY A N 1
ATOM 710 C CA . GLY A 1 84 ? -7.387 14.039 13.401 1.00 98.00 84 GLY A CA 1
ATOM 711 C C . GLY A 1 84 ? -6.548 13.813 12.142 1.00 98.00 84 GLY A C 1
ATOM 712 O O . GLY A 1 84 ? -6.206 14.780 11.469 1.00 98.00 84 GLY A O 1
ATOM 713 N N . ALA A 1 85 ? -6.190 12.566 11.823 1.00 97.44 85 ALA A N 1
ATOM 714 C CA . ALA A 1 85 ? -5.430 12.266 10.616 1.00 97.44 85 ALA A CA 1
ATOM 715 C C . ALA A 1 85 ? -6.316 12.308 9.359 1.00 97.44 85 ALA A C 1
ATOM 717 O O . ALA A 1 85 ? -7.376 11.674 9.310 1.00 97.44 85 ALA A O 1
ATOM 718 N N . ASP A 1 86 ? -5.825 12.984 8.321 1.00 95.75 86 ASP A N 1
ATOM 719 C CA . ASP A 1 86 ? -6.387 12.938 6.973 1.00 95.75 86 ASP A CA 1
ATOM 720 C C . ASP A 1 86 ? -5.770 11.806 6.145 1.00 95.75 86 ASP A C 1
ATOM 722 O O . ASP A 1 86 ? -4.670 11.318 6.408 1.00 95.75 86 ASP A O 1
ATOM 726 N N . THR A 1 87 ? -6.504 11.358 5.127 1.00 95.19 87 THR A N 1
ATOM 727 C CA . THR A 1 87 ? -6.061 10.297 4.216 1.00 95.19 87 THR A CA 1
ATOM 728 C C . THR A 1 87 ? -5.620 10.895 2.887 1.00 95.19 87 THR A C 1
ATOM 730 O O . THR A 1 87 ? -6.357 11.676 2.290 1.00 95.19 87 THR A O 1
ATOM 733 N N . ILE A 1 88 ? -4.462 10.463 2.394 1.00 96.12 88 ILE A N 1
ATOM 734 C CA . ILE A 1 88 ? -3.996 10.719 1.029 1.00 96.12 88 ILE A CA 1
ATOM 735 C C . ILE A 1 88 ? -3.831 9.391 0.287 1.00 96.12 88 ILE A C 1
ATOM 737 O O . ILE A 1 88 ? -3.708 8.337 0.914 1.00 96.12 88 ILE A O 1
ATOM 741 N N . ASP A 1 89 ? -3.793 9.445 -1.039 1.00 95.38 89 ASP A N 1
ATOM 742 C CA . ASP A 1 89 ? -3.426 8.308 -1.877 1.00 95.38 89 ASP A CA 1
ATOM 743 C C . ASP A 1 89 ? -2.355 8.741 -2.877 1.00 95.38 89 ASP A C 1
ATOM 745 O O . ASP A 1 89 ? -2.316 9.890 -3.319 1.00 95.38 89 ASP A O 1
ATOM 749 N N . THR A 1 90 ? -1.460 7.819 -3.204 1.00 95.31 90 THR A N 1
ATOM 750 C CA . THR A 1 90 ? -0.345 8.047 -4.127 1.00 95.31 90 THR A CA 1
ATOM 751 C C . THR A 1 90 ? -0.360 6.968 -5.206 1.00 95.31 90 THR A C 1
ATOM 753 O O . THR A 1 90 ? -0.886 5.873 -4.969 1.00 95.31 90 THR A O 1
ATOM 756 N N . PRO A 1 91 ? 0.200 7.228 -6.401 1.00 94.94 91 PRO A N 1
ATOM 757 C CA . PRO A 1 91 ? 0.328 6.203 -7.431 1.00 94.94 91 PRO A CA 1
ATOM 758 C C . PRO A 1 91 ? 1.024 4.932 -6.914 1.00 94.94 91 PRO A C 1
ATOM 760 O O . PRO A 1 91 ? 1.823 4.960 -5.978 1.00 94.94 91 PRO A O 1
ATOM 763 N N . VAL A 1 92 ? 0.692 3.774 -7.496 1.00 94.19 92 VAL A N 1
ATOM 764 C CA . VAL A 1 92 ? 1.311 2.487 -7.106 1.00 94.19 92 VAL A CA 1
ATOM 765 C C . VAL A 1 92 ? 2.765 2.373 -7.561 1.00 94.19 92 VAL A C 1
ATOM 767 O O . VAL A 1 92 ? 3.513 1.562 -7.020 1.00 94.19 92 VAL A O 1
ATOM 770 N N . PHE A 1 93 ? 3.159 3.200 -8.522 1.00 92.62 93 PHE A N 1
ATOM 771 C CA . PHE A 1 93 ? 4.506 3.298 -9.057 1.00 92.62 93 PHE A CA 1
ATOM 772 C C . PHE A 1 93 ? 5.084 4.697 -8.825 1.00 92.62 93 PHE A C 1
ATOM 774 O O . PHE A 1 93 ? 4.355 5.684 -8.803 1.00 92.62 93 PHE A O 1
ATOM 781 N N . GLU A 1 94 ? 6.397 4.758 -8.666 1.00 91.94 94 GLU A N 1
ATOM 782 C CA . GLU A 1 94 ? 7.207 5.961 -8.487 1.00 91.94 94 GLU A CA 1
ATOM 783 C C . GLU A 1 94 ? 8.390 5.919 -9.467 1.00 91.94 94 GLU A C 1
ATOM 785 O O . GLU A 1 94 ? 8.691 4.871 -10.050 1.00 91.94 94 GLU A O 1
ATOM 790 N N . LEU A 1 95 ? 9.083 7.047 -9.639 1.00 90.81 95 LEU A N 1
ATOM 791 C CA . LEU A 1 95 ? 10.315 7.088 -10.428 1.00 90.81 95 LEU A CA 1
ATOM 792 C C . LEU A 1 95 ? 11.379 6.172 -9.807 1.00 90.81 95 LEU A C 1
ATOM 794 O O . LEU A 1 95 ? 11.688 6.261 -8.615 1.00 90.81 95 LEU A O 1
ATOM 798 N N . THR A 1 96 ? 12.002 5.328 -10.626 1.00 89.44 96 THR A N 1
ATOM 799 C CA . THR A 1 96 ? 13.040 4.391 -10.174 1.00 89.44 96 THR A CA 1
ATOM 800 C C . THR A 1 96 ? 14.237 5.124 -9.562 1.00 89.44 96 THR A C 1
ATOM 802 O O . THR A 1 96 ? 14.833 4.638 -8.601 1.00 89.44 96 THR A O 1
ATOM 805 N N . THR A 1 97 ? 14.578 6.312 -10.071 1.00 88.75 97 THR A N 1
ATOM 806 C CA . THR A 1 97 ? 15.648 7.166 -9.525 1.00 88.75 97 THR A CA 1
ATOM 807 C C . THR A 1 97 ? 15.372 7.574 -8.079 1.00 88.75 97 THR A C 1
ATOM 809 O O . THR A 1 97 ? 16.258 7.456 -7.234 1.00 88.75 97 THR A O 1
ATOM 812 N N . LEU A 1 98 ? 14.129 7.959 -7.781 1.00 88.88 98 LEU A N 1
ATOM 813 C CA . LEU A 1 98 ? 13.686 8.377 -6.453 1.00 88.88 98 LEU A CA 1
ATOM 814 C C . LEU A 1 98 ? 13.775 7.233 -5.435 1.00 88.88 98 LEU A C 1
ATOM 816 O O . LEU A 1 98 ? 14.241 7.436 -4.315 1.00 88.88 98 LEU A O 1
ATOM 820 N N . LEU A 1 99 ? 13.384 6.015 -5.821 1.00 86.06 99 LEU A N 1
ATOM 821 C CA . LEU A 1 99 ? 13.471 4.857 -4.929 1.00 86.06 99 LEU A CA 1
ATOM 822 C C . LEU A 1 99 ? 14.921 4.377 -4.738 1.00 86.06 99 LEU A C 1
ATOM 824 O O . LEU A 1 99 ? 15.339 4.097 -3.614 1.00 86.06 99 LEU A O 1
ATOM 828 N N . ARG A 1 100 ? 15.721 4.309 -5.810 1.00 85.00 100 ARG A N 1
ATOM 829 C CA . ARG A 1 100 ? 17.114 3.830 -5.733 1.00 85.00 100 ARG A CA 1
ATOM 830 C C . ARG A 1 100 ? 17.999 4.720 -4.861 1.00 85.00 100 ARG A C 1
ATOM 832 O O . ARG A 1 100 ? 18.856 4.195 -4.156 1.00 85.00 100 ARG A O 1
ATOM 839 N N . GLU A 1 101 ? 17.773 6.034 -4.868 1.00 85.25 101 GLU A N 1
ATOM 840 C CA . GLU A 1 101 ? 18.515 6.966 -4.011 1.00 85.25 101 GLU A CA 1
ATOM 841 C C . GLU A 1 101 ? 18.312 6.668 -2.516 1.00 85.25 101 GLU A C 1
ATOM 843 O O . GLU A 1 101 ? 19.251 6.785 -1.732 1.00 85.25 101 GLU A O 1
ATOM 848 N N . LYS A 1 102 ? 17.103 6.259 -2.107 1.00 83.25 102 LYS A N 1
ATOM 849 C CA . LYS A 1 102 ? 16.769 6.055 -0.688 1.00 83.25 102 LYS A CA 1
ATOM 850 C C . LYS A 1 102 ? 17.148 4.679 -0.150 1.00 83.25 102 LYS A C 1
ATOM 852 O O . LYS A 1 102 ? 17.560 4.595 1.003 1.00 83.25 102 LYS A O 1
ATOM 857 N N . TYR A 1 103 ? 17.023 3.623 -0.954 1.00 80.44 103 TYR A N 1
ATOM 858 C CA . TYR A 1 103 ? 17.211 2.245 -0.472 1.00 80.44 103 TYR A CA 1
ATOM 859 C C . TYR A 1 103 ? 18.573 1.627 -0.808 1.00 80.44 103 TYR A C 1
ATOM 861 O O . TYR A 1 103 ? 18.886 0.560 -0.288 1.00 80.44 103 TYR A O 1
ATOM 869 N N . GLY A 1 104 ? 19.405 2.264 -1.642 1.00 80.94 104 GLY A N 1
ATOM 870 C CA . GLY A 1 104 ? 20.778 1.809 -1.894 1.00 80.94 104 GLY A CA 1
ATOM 871 C C . GLY A 1 104 ? 20.860 0.334 -2.313 1.00 80.94 104 GLY A C 1
ATOM 872 O O . GLY A 1 104 ? 20.377 -0.039 -3.381 1.00 80.94 104 GLY A O 1
ATOM 873 N N . GLU A 1 105 ? 21.470 -0.519 -1.481 1.00 77.62 105 GLU A N 1
ATOM 874 C CA . GLU A 1 105 ? 21.608 -1.959 -1.758 1.00 77.62 105 GLU A CA 1
ATOM 875 C C . GLU A 1 105 ? 20.271 -2.722 -1.764 1.00 77.62 105 GLU A C 1
ATOM 877 O O . GLU A 1 105 ? 20.102 -3.638 -2.577 1.00 77.62 105 GLU A O 1
ATOM 882 N N . ASP A 1 106 ? 19.306 -2.308 -0.934 1.00 76.31 106 ASP A N 1
ATOM 883 C CA . ASP A 1 106 ? 17.965 -2.908 -0.848 1.00 76.31 106 ASP A CA 1
ATOM 884 C C . ASP A 1 106 ? 17.098 -2.570 -2.071 1.00 76.31 106 ASP A C 1
ATOM 886 O O . ASP A 1 106 ? 16.087 -3.226 -2.337 1.00 76.31 106 ASP A O 1
ATOM 890 N N . ALA A 1 107 ? 17.529 -1.608 -2.896 1.00 74.88 107 ALA A N 1
ATOM 891 C CA . ALA A 1 107 ? 16.838 -1.242 -4.128 1.00 74.88 107 ALA A CA 1
ATOM 892 C C . ALA A 1 107 ? 16.780 -2.387 -5.162 1.00 74.88 107 ALA A C 1
ATOM 894 O O . ALA A 1 107 ? 15.977 -2.338 -6.091 1.00 74.88 107 ALA A O 1
ATOM 895 N N . LYS A 1 108 ? 17.584 -3.449 -4.993 1.00 75.62 108 LYS A N 1
ATOM 896 C CA . LYS A 1 108 ? 17.551 -4.661 -5.835 1.00 75.62 108 LYS A CA 1
ATOM 897 C C . LYS A 1 108 ? 16.241 -5.450 -5.724 1.00 75.62 108 LYS A C 1
ATOM 899 O O . LYS A 1 108 ? 15.969 -6.282 -6.585 1.00 75.62 108 LYS A O 1
ATOM 904 N N . LEU A 1 109 ? 15.456 -5.226 -4.668 1.00 84.44 109 LEU A N 1
ATOM 905 C CA . LEU A 1 109 ? 14.188 -5.922 -4.416 1.00 84.44 109 LEU A CA 1
ATOM 906 C C . LEU A 1 109 ? 12.965 -5.176 -4.977 1.00 84.44 109 LEU A C 1
ATOM 908 O O . LEU A 1 109 ? 11.828 -5.579 -4.729 1.00 84.44 109 LEU A O 1
ATOM 912 N N . ILE A 1 110 ? 13.186 -4.091 -5.720 1.00 86.12 110 ILE A N 1
ATOM 913 C CA . ILE A 1 110 ? 12.128 -3.253 -6.281 1.00 86.12 110 ILE A CA 1
ATOM 914 C C . ILE A 1 110 ? 11.658 -3.823 -7.626 1.00 86.12 110 ILE A C 1
ATOM 916 O O . ILE A 1 110 ? 12.457 -4.212 -8.475 1.00 86.12 110 ILE A O 1
ATOM 920 N N . TYR A 1 111 ? 10.340 -3.855 -7.831 1.00 91.19 111 TYR A N 1
ATOM 921 C CA . TYR A 1 111 ? 9.739 -4.275 -9.097 1.00 91.19 111 TYR A CA 1
ATOM 922 C C . TYR A 1 111 ? 9.735 -3.119 -10.097 1.00 91.19 111 TYR A C 1
ATOM 924 O O . TYR A 1 111 ? 8.967 -2.171 -9.939 1.00 91.19 111 TYR A O 1
ATOM 932 N N . GLU A 1 112 ? 10.562 -3.217 -11.131 1.00 90.12 112 GLU A N 1
ATOM 933 C CA . GLU A 1 112 ? 10.621 -2.245 -12.227 1.00 90.12 112 GLU A CA 1
ATOM 934 C C . GLU A 1 112 ? 9.568 -2.554 -13.298 1.00 90.12 112 GLU A C 1
ATOM 936 O O . GLU A 1 112 ? 9.244 -3.716 -13.563 1.00 90.12 112 GLU A O 1
ATOM 941 N N . LEU A 1 113 ? 9.007 -1.503 -13.893 1.00 88.38 113 LEU A N 1
ATOM 942 C CA . LEU A 1 113 ? 8.074 -1.607 -15.007 1.00 88.38 113 LEU A CA 1
ATOM 943 C C . LEU A 1 113 ? 8.864 -1.521 -16.316 1.00 88.38 113 LEU A C 1
ATOM 945 O O . LEU A 1 113 ? 9.666 -0.609 -16.503 1.00 88.38 113 LEU A O 1
ATOM 949 N N . GLN A 1 114 ? 8.594 -2.452 -17.228 1.00 82.06 114 GLN A N 1
ATOM 950 C CA . GLN A 1 114 ? 9.052 -2.352 -18.610 1.00 82.06 114 GLN A CA 1
ATOM 951 C C . GLN A 1 114 ? 8.073 -1.457 -19.376 1.00 82.06 114 GLN A C 1
ATOM 953 O O . GLN A 1 114 ? 6.877 -1.770 -19.425 1.00 82.06 114 GLN A O 1
ATOM 958 N N . ASP A 1 115 ? 8.552 -0.354 -19.950 1.00 72.06 115 ASP A N 1
ATOM 959 C CA . ASP A 1 115 ? 7.747 0.410 -20.906 1.00 72.06 115 ASP A CA 1
ATOM 960 C C . ASP A 1 115 ? 7.737 -0.308 -22.266 1.00 72.06 115 ASP A C 1
ATOM 962 O O . ASP A 1 115 ? 8.592 -1.128 -22.547 1.00 72.06 115 ASP A O 1
ATOM 966 N N . ARG A 1 116 ? 6.741 -0.060 -23.114 1.00 65.56 116 ARG A N 1
ATOM 967 C CA . ARG A 1 116 ? 6.631 -0.638 -24.462 1.00 65.56 116 ARG A CA 1
ATOM 968 C C . ARG A 1 116 ? 7.488 0.091 -25.499 1.00 65.56 116 ARG A C 1
ATOM 970 O O . ARG A 1 116 ? 7.569 -0.367 -26.636 1.00 65.56 116 ARG A O 1
ATOM 977 N N . VAL A 1 117 ? 8.047 1.244 -25.137 1.00 62.88 117 VAL A N 1
ATOM 978 C CA . VAL A 1 117 ? 8.928 2.058 -25.982 1.00 62.88 117 VAL A CA 1
ATOM 979 C C . VAL A 1 117 ? 10.355 1.858 -25.479 1.00 62.88 117 VAL A C 1
ATOM 981 O O . VAL A 1 117 ? 10.905 2.691 -24.767 1.00 62.88 117 VAL A O 1
ATOM 984 N N . ASP A 1 118 ? 10.909 0.688 -25.777 1.00 53.34 118 ASP A N 1
ATOM 985 C CA . ASP A 1 118 ? 12.151 0.174 -25.186 1.00 53.34 118 ASP A CA 1
ATOM 986 C C . ASP A 1 118 ? 13.440 0.871 -25.671 1.00 53.34 118 ASP A C 1
ATOM 988 O O . ASP A 1 118 ? 14.513 0.598 -25.136 1.00 53.34 118 ASP A O 1
ATOM 992 N N . ASP A 1 119 ? 13.347 1.793 -26.637 1.00 57.56 119 ASP A N 1
ATOM 993 C CA . ASP A 1 119 ? 14.507 2.317 -27.376 1.00 57.56 119 ASP A CA 1
ATOM 994 C C . ASP A 1 119 ? 14.797 3.820 -27.176 1.00 57.56 119 ASP A C 1
ATOM 996 O O . ASP A 1 119 ? 15.726 4.341 -27.794 1.00 57.56 119 ASP A O 1
ATOM 1000 N N . ASP A 1 120 ? 14.037 4.542 -26.341 1.00 60.28 120 ASP A N 1
ATOM 1001 C CA . ASP A 1 120 ? 14.303 5.966 -26.075 1.00 60.28 120 ASP A CA 1
ATOM 1002 C C . ASP A 1 120 ? 14.915 6.150 -24.676 1.00 60.28 120 ASP A C 1
ATOM 1004 O O . ASP A 1 120 ? 14.244 5.987 -23.654 1.00 60.28 120 ASP A O 1
ATOM 1008 N N . ASP A 1 121 ? 16.200 6.521 -24.624 1.00 63.25 121 ASP A N 1
ATOM 1009 C CA . ASP A 1 121 ? 16.943 6.850 -23.392 1.00 63.25 121 ASP A CA 1
ATOM 1010 C C . ASP A 1 121 ? 16.297 7.996 -22.579 1.00 63.25 121 ASP A C 1
ATOM 1012 O O . ASP A 1 121 ? 16.691 8.252 -21.439 1.00 63.25 121 ASP A O 1
ATOM 1016 N N . ASN A 1 122 ? 15.297 8.681 -23.143 1.00 62.53 122 ASN A N 1
ATOM 1017 C CA . ASN A 1 122 ? 14.562 9.772 -22.502 1.00 62.53 122 ASN A CA 1
ATOM 1018 C C . ASN A 1 122 ? 13.313 9.337 -21.729 1.00 62.53 122 ASN A C 1
ATOM 1020 O O . ASN A 1 122 ? 12.614 10.197 -21.191 1.00 62.53 122 ASN A O 1
ATOM 1024 N N . ASN A 1 123 ? 12.995 8.043 -21.674 1.00 69.38 123 ASN A N 1
ATOM 1025 C CA . ASN A 1 123 ? 11.782 7.609 -20.998 1.00 69.38 123 ASN A CA 1
ATOM 1026 C C . ASN A 1 123 ? 11.958 7.478 -19.475 1.00 69.38 123 ASN A C 1
ATOM 1028 O O . ASN A 1 123 ? 12.981 7.007 -18.966 1.00 69.38 123 ASN A O 1
ATOM 1032 N N . GLU A 1 124 ? 10.931 7.882 -18.730 1.00 78.81 124 GLU A N 1
ATOM 1033 C CA . GLU A 1 124 ? 10.925 7.821 -17.273 1.00 78.81 124 GLU A CA 1
ATOM 1034 C C . GLU A 1 124 ? 10.822 6.367 -16.805 1.00 78.81 124 GLU A C 1
ATOM 1036 O O . GLU A 1 124 ? 9.815 5.687 -16.995 1.00 78.81 124 GLU A O 1
ATOM 1041 N N . LYS A 1 125 ? 11.874 5.873 -16.148 1.00 87.81 125 LYS A N 1
ATOM 1042 C CA . LYS A 1 125 ? 11.863 4.529 -15.562 1.00 87.81 125 LYS A CA 1
ATOM 1043 C C . LYS A 1 125 ? 10.981 4.522 -14.318 1.00 87.81 125 LYS A C 1
ATOM 1045 O O . LYS A 1 125 ? 11.236 5.276 -13.375 1.00 87.81 125 LYS A O 1
ATOM 1050 N N . LEU A 1 126 ? 9.981 3.647 -14.314 1.00 90.75 126 LEU A N 1
ATOM 1051 C CA . LEU A 1 126 ? 9.019 3.491 -13.226 1.00 90.75 126 LEU A CA 1
ATOM 1052 C C . LEU A 1 126 ? 9.237 2.186 -12.465 1.00 90.75 126 LEU A C 1
ATOM 1054 O O . LEU A 1 126 ? 9.648 1.166 -13.022 1.00 90.75 126 LEU A O 1
ATOM 1058 N N . ALA A 1 127 ? 8.888 2.206 -11.186 1.00 92.06 127 ALA A N 1
ATOM 1059 C CA . ALA A 1 127 ? 8.965 1.057 -10.303 1.00 92.06 127 ALA A CA 1
ATOM 1060 C C . ALA A 1 127 ? 7.827 1.064 -9.278 1.00 92.06 127 ALA A C 1
ATOM 1062 O O . ALA A 1 127 ? 7.380 2.127 -8.854 1.00 92.06 127 ALA A O 1
ATOM 1063 N N . LEU A 1 128 ? 7.357 -0.111 -8.851 1.00 93.94 128 LEU A N 1
ATOM 1064 C CA . LEU A 1 128 ? 6.348 -0.214 -7.794 1.00 93.94 128 LEU A CA 1
ATOM 1065 C C . LEU A 1 128 ? 6.888 0.346 -6.473 1.00 93.94 128 LEU A C 1
ATOM 1067 O O . LEU A 1 128 ? 8.029 0.080 -6.093 1.00 93.94 128 LEU A O 1
ATOM 1071 N N . ARG A 1 129 ? 6.038 1.077 -5.744 1.00 93.38 129 ARG A N 1
ATOM 1072 C CA . ARG A 1 129 ? 6.378 1.621 -4.426 1.00 93.38 129 ARG A CA 1
ATOM 1073 C C . ARG A 1 129 ? 6.758 0.498 -3.459 1.00 93.38 129 ARG A C 1
ATOM 1075 O O . ARG A 1 129 ? 6.013 -0.470 -3.292 1.00 93.38 129 ARG A O 1
ATOM 1082 N N . TYR A 1 130 ? 7.913 0.647 -2.821 1.00 91.38 130 TYR A N 1
ATOM 1083 C CA . TYR A 1 130 ? 8.411 -0.314 -1.839 1.00 91.38 130 TYR A CA 1
ATOM 1084 C C . TYR A 1 130 ? 7.686 -0.173 -0.492 1.00 91.38 130 TYR A C 1
ATOM 1086 O O . TYR A 1 130 ? 7.294 -1.164 0.122 1.00 91.38 130 TYR A O 1
ATOM 1094 N N . ASP A 1 131 ? 7.443 1.070 -0.071 1.00 92.81 131 ASP A N 1
ATOM 1095 C CA . ASP A 1 131 ? 6.658 1.419 1.110 1.00 92.81 131 ASP A CA 1
ATOM 1096 C C . ASP A 1 131 ? 5.780 2.662 0.860 1.00 92.81 131 ASP A C 1
ATOM 1098 O O . ASP A 1 131 ? 5.601 3.095 -0.280 1.00 92.81 131 ASP A O 1
ATOM 1102 N N . LEU A 1 132 ? 5.177 3.200 1.926 1.00 95.12 132 LEU A N 1
ATOM 1103 C CA . LEU A 1 132 ? 4.345 4.409 1.882 1.00 95.12 132 LEU A CA 1
ATOM 1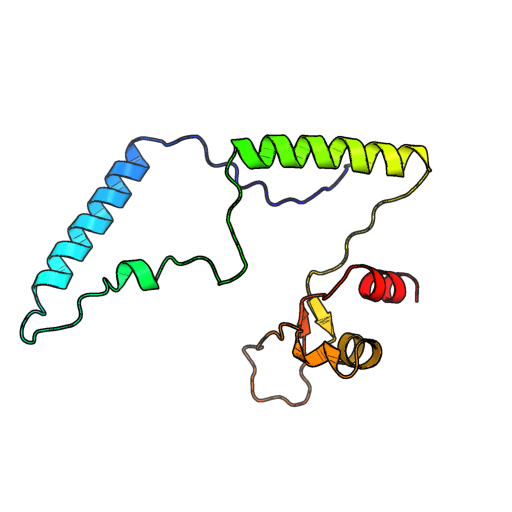104 C C . LEU A 1 132 ? 5.063 5.670 2.399 1.00 95.12 132 LEU A C 1
ATOM 1106 O O . LEU A 1 132 ? 4.527 6.764 2.255 1.00 95.12 132 LEU A O 1
ATOM 1110 N N . THR A 1 133 ? 6.260 5.547 2.974 1.00 93.75 133 THR A N 1
ATOM 1111 C CA . THR A 1 133 ? 7.004 6.661 3.582 1.00 93.75 133 THR A CA 1
ATOM 1112 C C . THR A 1 133 ? 7.710 7.497 2.523 1.00 93.75 133 THR A C 1
ATOM 1114 O O . THR A 1 133 ? 7.644 8.724 2.569 1.00 93.75 133 THR A O 1
ATOM 1117 N N . VAL A 1 134 ? 8.352 6.859 1.541 1.00 93.06 134 VAL A N 1
ATOM 1118 C CA . VAL A 1 134 ? 9.013 7.584 0.444 1.00 93.06 134 VAL A CA 1
ATOM 1119 C C . VAL A 1 134 ? 8.001 8.337 -0.439 1.00 93.06 134 VAL A C 1
ATOM 1121 O O . VAL A 1 134 ? 8.199 9.537 -0.649 1.00 93.06 134 VAL A O 1
ATOM 1124 N N . PRO A 1 135 ? 6.873 7.731 -0.872 1.00 94.88 135 PRO A N 1
ATOM 1125 C CA . PRO A 1 135 ? 5.801 8.469 -1.547 1.00 94.88 135 PRO A CA 1
ATOM 1126 C C . PRO A 1 135 ? 5.227 9.622 -0.711 1.00 94.88 135 PRO A C 1
ATOM 1128 O O . PRO A 1 135 ? 4.908 10.680 -1.251 1.00 94.88 135 PRO A O 1
ATOM 1131 N N . PHE A 1 136 ? 5.119 9.447 0.611 1.00 96.25 136 PHE A N 1
ATOM 1132 C CA . PHE A 1 136 ? 4.650 10.500 1.512 1.00 96.25 136 PHE A CA 1
ATOM 1133 C C . PHE A 1 136 ? 5.628 11.678 1.595 1.00 96.25 136 PHE A C 1
ATOM 1135 O O . PHE A 1 136 ? 5.206 12.827 1.482 1.00 96.25 136 PHE A O 1
ATOM 1142 N N . ALA A 1 137 ? 6.931 11.410 1.718 1.00 95.19 137 ALA A N 1
ATOM 1143 C CA . ALA A 1 137 ? 7.956 12.451 1.706 1.00 95.19 137 ALA A CA 1
ATOM 1144 C C . ALA A 1 137 ? 7.932 13.247 0.392 1.00 95.19 137 ALA A C 1
ATOM 1146 O O . ALA A 1 137 ? 7.958 14.476 0.425 1.00 95.19 137 ALA A O 1
ATOM 1147 N N . ARG A 1 138 ? 7.796 12.564 -0.754 1.00 94.69 138 ARG A N 1
ATOM 1148 C CA . ARG A 1 138 ? 7.638 13.209 -2.068 1.00 94.69 138 ARG A CA 1
ATOM 1149 C C . ARG A 1 138 ? 6.379 14.074 -2.139 1.00 94.69 138 ARG A C 1
ATOM 1151 O O . ARG A 1 138 ? 6.423 15.138 -2.731 1.00 94.69 138 ARG A O 1
ATOM 1158 N N . TYR A 1 139 ? 5.259 13.616 -1.582 1.00 96.06 139 TYR A N 1
ATOM 1159 C CA . TYR A 1 139 ? 4.001 14.369 -1.599 1.00 96.06 139 TYR A CA 1
ATOM 1160 C C . TYR A 1 139 ? 4.080 15.689 -0.812 1.00 96.06 139 TYR A C 1
ATOM 1162 O O . TYR A 1 139 ? 3.409 16.649 -1.178 1.00 96.06 139 TYR A O 1
ATOM 1170 N N . ILE A 1 140 ? 4.874 15.728 0.263 1.00 96.06 140 ILE A N 1
ATOM 1171 C CA . ILE A 1 140 ? 5.058 16.927 1.099 1.00 96.06 140 ILE A CA 1
ATOM 1172 C C . ILE A 1 140 ? 6.112 17.888 0.530 1.00 96.06 140 ILE A C 1
ATOM 1174 O O . ILE A 1 140 ? 6.045 19.083 0.820 1.00 96.06 140 ILE A O 1
ATOM 1178 N N . SER A 1 141 ? 7.093 17.362 -0.210 1.00 91.38 141 SER A N 1
ATOM 1179 C CA . SER A 1 141 ? 8.219 18.127 -0.772 1.00 91.38 141 SER A CA 1
ATOM 1180 C C . SER A 1 141 ? 7.769 19.085 -1.872 1.00 91.38 141 SER A C 1
ATOM 1182 O O . SER A 1 141 ? 8.281 20.225 -1.875 1.00 91.38 141 SER A O 1
#

pLDDT: mean 75.13, std 20.69, range [31.45, 98.5]

Solvent-accessible surface area (backbone atoms only — not comparable to full-atom values): 9390 Å² total; per-residue (Å²): 133,85,86,78,80,81,66,87,75,80,79,72,75,86,73,61,72,68,56,56,56,49,52,50,50,56,51,53,57,49,53,63,59,58,67,77,72,80,89,83,89,90,78,90,73,58,67,68,68,70,72,76,57,78,60,88,99,59,81,88,77,53,73,73,56,44,54,54,50,53,54,54,48,48,58,54,51,51,54,42,47,76,71,72,54,82,89,86,86,75,74,69,52,41,52,39,66,68,51,39,72,76,44,56,82,65,38,76,77,56,55,69,56,85,67,93,70,83,84,54,94,84,60,84,55,36,18,46,56,90,64,68,63,66,61,48,52,61,74,74,105

InterPro domains:
  IPR041715 Class II Histidinyl-tRNA synthetase (HisRS)-like catalytic core domain [PF13393] (57-140)
  IPR045864 Class II Aminoacyl-tRNA synthetase/Biotinyl protein ligase (BPL) and lipoyl protein ligase (LPL) [G3DSA:3.30.930.10] (39-141)
  IPR045864 Class II Aminoacyl-tRNA synthetase/Biotinyl protein ligase (BPL) and lipoyl protein ligase (LPL) [SSF55681] (52-140)

Secondary structure (DSSP, 8-state):
-------------S--HHHHHHHHHHHHHHHHHHTT---S-S----HHHHHS-PPTT-----HHHHHHHHHHHHHHHHHHHHTTPPP----SEEEHHHHHHHHGGGGGG--BPPPS-TT-TTS--EEE-S-SHHHHHHHH-

Foldseek 3Di:
DDDPPPPVPPDDDDDDVVVVVVVVVVVVVVVVVVVVDDPDDDDPPPVVCVPPDDPPPDDDADP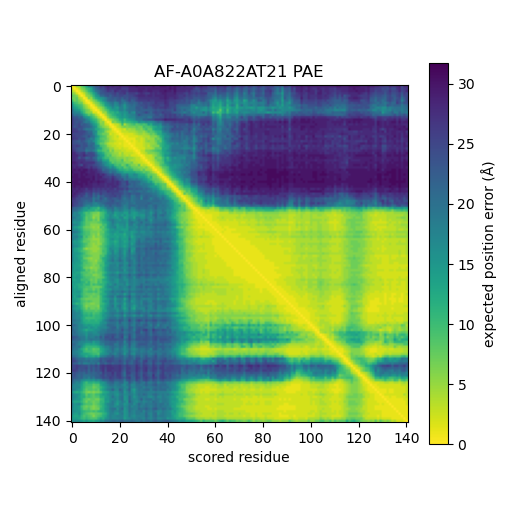VRVVVVVVVVVVVVVVCVVVVDDDDDDDQKDFLVLQCVPCPPNSVVWAWDDDPPNPDPPDGTITGDPDVVSRVVVVVD